Protein AF-A0A969BUN8-F1 (afdb_monomer)

Mean predicted aligned error: 6.33 Å

Solvent-accessible surface area (backbone atoms only — not comparable to full-atom values): 11035 Å² total; per-residue (Å²): 134,83,78,90,71,94,67,92,83,83,79,86,89,65,38,46,78,43,82,46,76,49,74,51,72,72,89,80,82,54,67,52,75,52,72,51,74,50,73,40,72,54,45,62,29,40,41,33,27,48,68,48,71,42,55,51,73,42,71,82,73,88,78,54,69,50,78,49,59,71,58,100,84,54,58,78,84,75,45,42,73,46,66,36,72,44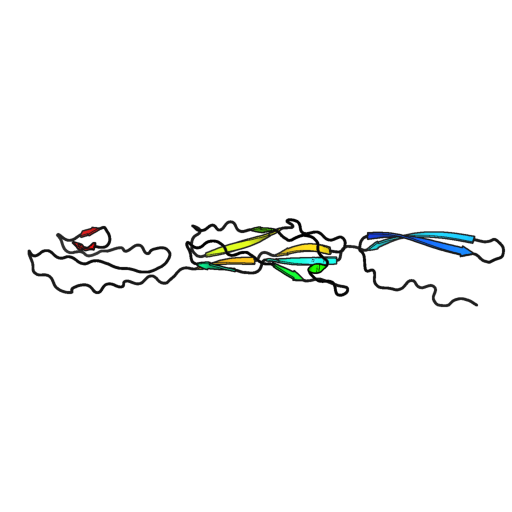,55,89,69,55,42,83,44,67,65,44,81,36,59,25,44,48,45,55,68,59,43,47,54,79,43,47,42,81,44,71,36,68,17,39,35,37,29,39,64,47,79,69,45,80,73,54,82,77,81,91,75,81,60,90,95,55,92,61,77,47,71,59,44,68,46,37,36,70,77,66,84,85,84,87,79,89,68,58,93,90,48,48,78,56,97,53,29,38,63

Foldseek 3Di:
DPPPDPDDDDDDPFFDKDKDKDKDDDPPPDMDIDIDIDGGDAWEKEKEKAEEEDEQQDADDDIDIDIDGDDPPDDPVQKPDDWDWDWPDGSHDDFDKTKTWTDCHVIDDRRYDYDYHIYIYGHDKFDKDWDFDADPDDDPPDDDKDATDMDMPVPDDDDDDDDPPPWDDDPRMID

Secondary structure (DSSP, 8-state):
---S---------S-EEEEEEEEEE-SSS-EEEEEEEEEEPPEEEEEEEPPEEEETTSPPPPP-EEEE---TT--GGGSBS--EEE-S--TTPPSEEEEEEEE-TT-B-SSEEEEEE-EEEEEE-EEEEE---------TTS---EE--EEEESPPPP----PPTT--EETTEE-

pLDDT: mean 94.63, std 8.47, range [38.62, 98.88]

Radius of gyration: 34.91 Å; Cα contacts (8 Å, |Δi|>4): 310; chains: 1; bounding box: 82×24×106 Å

Structure (mmCIF, N/CA/C/O backbone):
data_AF-A0A969BUN8-F1
#
_entry.id   AF-A0A969BUN8-F1
#
loop_
_atom_site.group_PDB
_atom_site.id
_atom_site.type_symbol
_atom_site.label_atom_id
_atom_site.label_alt_id
_atom_site.label_comp_id
_atom_site.label_asym_id
_atom_site.label_entity_id
_atom_site.label_seq_id
_atom_site.pdbx_PDB_ins_code
_atom_site.Cartn_x
_atom_site.Cartn_y
_atom_site.Cartn_z
_atom_site.occupancy
_atom_site.B_iso_or_equiv
_atom_site.auth_seq_id
_atom_site.auth_comp_id
_atom_site.auth_asym_id
_atom_site.auth_atom_id
_atom_site.pdbx_PDB_model_num
ATOM 1 N N . MET A 1 1 ? 43.234 -9.511 -44.559 1.00 38.62 1 MET A N 1
ATOM 2 C CA . MET A 1 1 ? 42.940 -9.842 -43.149 1.00 38.62 1 MET A CA 1
ATOM 3 C C . MET A 1 1 ? 41.433 -9.808 -42.984 1.00 38.62 1 MET A C 1
ATOM 5 O O . MET A 1 1 ? 40.857 -8.735 -43.066 1.00 38.62 1 MET A O 1
ATOM 9 N N . ILE A 1 2 ? 40.796 -10.973 -42.881 1.00 44.00 2 ILE A N 1
ATOM 10 C CA . ILE A 1 2 ? 39.360 -11.079 -42.597 1.00 44.00 2 ILE A CA 1
ATOM 11 C C . ILE A 1 2 ? 39.227 -10.873 -41.087 1.00 44.00 2 ILE A C 1
ATOM 13 O O . ILE A 1 2 ? 39.769 -11.666 -40.319 1.00 44.00 2 ILE A O 1
ATOM 17 N N . SER A 1 3 ? 38.605 -9.771 -40.666 1.00 54.12 3 SER A N 1
ATOM 18 C CA . SER A 1 3 ? 38.244 -9.571 -39.261 1.00 54.12 3 SER A CA 1
ATOM 19 C C . SER A 1 3 ? 37.230 -10.651 -38.892 1.00 54.12 3 SER A C 1
ATOM 21 O O . SER A 1 3 ? 36.172 -10.744 -39.504 1.00 54.12 3 SER A O 1
ATOM 23 N N . ILE A 1 4 ? 37.591 -11.526 -37.961 1.00 57.44 4 ILE A N 1
ATOM 24 C CA . ILE A 1 4 ? 36.841 -12.751 -37.641 1.00 57.44 4 ILE A CA 1
ATOM 25 C C . ILE A 1 4 ? 35.721 -12.540 -36.618 1.00 57.44 4 ILE A C 1
ATOM 27 O O . ILE A 1 4 ? 35.022 -13.492 -36.299 1.00 57.44 4 ILE A O 1
ATOM 31 N N . ASN A 1 5 ? 35.479 -11.309 -36.159 1.00 57.75 5 ASN A N 1
ATOM 32 C CA . ASN A 1 5 ? 34.457 -11.035 -35.146 1.00 57.75 5 ASN A CA 1
ATOM 33 C C . ASN A 1 5 ? 33.508 -9.905 -35.581 1.00 57.75 5 ASN A C 1
ATOM 35 O O . ASN A 1 5 ? 33.385 -8.899 -34.887 1.00 57.75 5 ASN A O 1
ATOM 39 N N . ASN A 1 6 ? 32.820 -10.069 -36.718 1.00 73.19 6 ASN A N 1
ATOM 40 C CA . ASN A 1 6 ? 31.729 -9.185 -37.176 1.00 73.19 6 ASN A CA 1
ATOM 41 C C . ASN A 1 6 ? 30.458 -9.336 -36.306 1.00 73.19 6 ASN A C 1
ATOM 43 O O . ASN A 1 6 ? 29.357 -9.523 -36.818 1.00 73.19 6 ASN A O 1
ATOM 47 N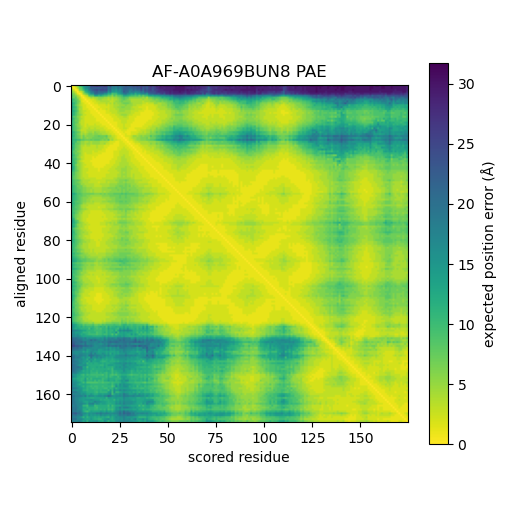 N . MET A 1 7 ? 30.606 -9.304 -34.982 1.00 81.44 7 MET A N 1
ATOM 48 C CA . MET A 1 7 ? 29.520 -9.493 -34.028 1.00 81.44 7 MET A CA 1
ATOM 49 C C . MET A 1 7 ? 29.320 -8.219 -33.207 1.00 81.44 7 MET A C 1
ATOM 51 O O . MET A 1 7 ? 30.267 -7.690 -32.630 1.00 81.44 7 MET A O 1
ATOM 55 N N . ILE A 1 8 ? 28.076 -7.740 -33.141 1.00 82.69 8 ILE A N 1
ATOM 56 C CA . ILE A 1 8 ? 27.668 -6.691 -32.202 1.00 82.69 8 ILE A CA 1
ATOM 57 C C . ILE A 1 8 ? 27.305 -7.377 -30.881 1.00 82.69 8 ILE A C 1
ATOM 59 O O . ILE A 1 8 ? 26.431 -8.241 -30.855 1.00 82.69 8 ILE A O 1
ATOM 63 N N . THR A 1 9 ? 27.962 -7.000 -29.785 1.00 88.62 9 THR A N 1
ATOM 64 C CA . THR A 1 9 ? 27.692 -7.531 -28.438 1.00 88.62 9 THR A CA 1
ATOM 65 C C . THR A 1 9 ? 27.648 -6.416 -27.406 1.00 88.62 9 THR A C 1
ATOM 67 O O . THR A 1 9 ? 28.410 -5.457 -27.505 1.00 88.62 9 THR A O 1
ATOM 70 N N . GLY A 1 10 ? 26.813 -6.572 -26.382 1.00 90.69 10 GLY A N 1
ATOM 71 C CA . GLY A 1 10 ? 26.704 -5.652 -25.253 1.00 90.69 10 GLY A CA 1
ATOM 72 C C . GLY A 1 10 ? 25.363 -5.809 -24.538 1.00 90.69 10 GLY A C 1
ATOM 73 O O . GLY A 1 10 ? 24.505 -6.568 -24.989 1.00 90.69 10 GLY A O 1
ATOM 74 N N . THR A 1 11 ? 25.183 -5.071 -23.444 1.00 93.19 11 THR A N 1
ATOM 75 C CA . THR A 1 11 ? 23.917 -5.006 -22.701 1.00 93.19 11 THR A CA 1
ATOM 76 C C . THR A 1 11 ? 23.295 -3.626 -22.911 1.00 93.19 11 THR A C 1
ATOM 78 O O . THR A 1 11 ? 23.904 -2.634 -22.507 1.00 93.19 11 THR A O 1
ATOM 81 N N . PRO A 1 12 ? 22.116 -3.521 -23.548 1.00 94.31 12 PRO A N 1
ATOM 82 C CA . PRO A 1 12 ? 21.415 -2.249 -23.681 1.00 94.31 12 PRO A CA 1
ATOM 83 C C . PRO A 1 12 ? 21.065 -1.655 -22.311 1.00 94.31 12 PRO A C 1
ATOM 85 O O . PRO A 1 12 ? 20.544 -2.353 -21.443 1.00 94.31 12 PRO A O 1
ATOM 88 N N . THR A 1 13 ? 21.317 -0.359 -22.132 1.00 95.62 13 THR A N 1
ATOM 89 C CA . THR A 1 13 ? 21.037 0.374 -20.881 1.00 95.62 13 THR A CA 1
ATOM 90 C C . THR A 1 13 ? 19.851 1.332 -20.993 1.00 95.62 13 THR A C 1
ATOM 92 O O . THR A 1 13 ? 19.436 1.923 -20.000 1.00 95.62 13 THR A O 1
ATOM 95 N N . VAL A 1 14 ? 19.284 1.491 -22.194 1.00 96.38 14 VAL A N 1
ATOM 96 C CA . VAL A 1 14 ? 18.160 2.394 -22.462 1.00 96.38 14 VAL A CA 1
ATOM 97 C C . VAL A 1 14 ? 17.130 1.689 -23.340 1.00 96.38 14 VAL A C 1
ATOM 99 O O . VAL A 1 14 ? 17.474 1.141 -24.389 1.00 96.38 14 VAL A O 1
ATOM 102 N N . ALA A 1 15 ? 15.866 1.710 -22.918 1.00 98.06 15 ALA A N 1
ATOM 103 C CA . ALA A 1 15 ? 14.749 1.241 -23.729 1.00 98.06 15 ALA A CA 1
ATOM 104 C C . ALA A 1 15 ? 14.420 2.253 -24.836 1.00 98.06 15 ALA A C 1
ATOM 106 O O . ALA A 1 15 ? 14.516 3.465 -24.649 1.00 98.06 15 ALA A O 1
ATOM 107 N N . GLY A 1 16 ? 14.008 1.765 -26.001 1.00 98.12 16 GLY A N 1
ATOM 108 C CA . GLY A 1 16 ? 13.757 2.618 -27.156 1.00 98.12 16 GLY A CA 1
ATOM 109 C C . GLY A 1 16 ? 13.855 1.878 -28.480 1.00 98.12 16 GLY A C 1
ATOM 110 O O . GLY A 1 16 ? 14.018 0.662 -28.527 1.00 98.12 16 GLY A O 1
ATOM 111 N N . SER A 1 17 ? 13.745 2.633 -29.566 1.00 98.12 17 SER A N 1
ATOM 112 C CA . SER A 1 17 ? 13.880 2.134 -30.931 1.00 98.12 17 SER A CA 1
ATOM 113 C C . SER A 1 17 ? 15.107 2.770 -31.571 1.00 98.12 17 SER A C 1
ATOM 115 O O . SER A 1 17 ? 15.218 3.996 -31.602 1.00 98.12 17 SER A O 1
ATOM 117 N N . PHE A 1 18 ? 16.030 1.945 -32.057 1.00 97.31 18 PHE A N 1
ATOM 118 C CA . PHE A 1 18 ? 17.329 2.379 -32.559 1.00 97.31 18 PHE A CA 1
ATOM 119 C C . PHE A 1 18 ? 17.520 1.891 -33.994 1.00 97.31 18 PHE A C 1
ATOM 121 O O . PHE A 1 18 ? 17.506 0.688 -34.249 1.00 97.31 18 PHE A O 1
ATOM 128 N N . LEU A 1 19 ? 17.705 2.815 -34.940 1.00 97.50 19 LEU A N 1
ATOM 129 C CA . LEU A 1 19 ? 18.098 2.471 -36.305 1.00 97.50 19 LEU A CA 1
ATOM 130 C C . LEU A 1 19 ? 19.600 2.175 -36.336 1.00 97.50 19 LEU A C 1
ATOM 132 O O . LEU A 1 19 ? 20.409 3.014 -35.945 1.00 97.50 19 LEU A O 1
ATOM 136 N N . ILE A 1 20 ? 19.962 0.989 -36.810 1.00 96.19 20 ILE A N 1
ATOM 137 C CA . ILE A 1 20 ? 21.341 0.549 -36.988 1.00 96.19 20 ILE A CA 1
ATOM 138 C C . ILE A 1 20 ? 21.614 0.479 -38.484 1.00 96.19 20 ILE A C 1
ATOM 140 O O . ILE A 1 20 ? 20.919 -0.228 -39.209 1.00 96.19 20 ILE A O 1
ATOM 144 N N . THR A 1 21 ? 22.647 1.192 -38.926 1.00 95.06 21 THR A N 1
ATOM 145 C CA . THR A 1 21 ? 23.104 1.205 -40.318 1.00 95.06 21 THR A CA 1
ATOM 146 C C . THR A 1 21 ? 24.470 0.541 -40.404 1.00 95.06 21 THR A C 1
ATOM 148 O O . THR A 1 21 ? 25.376 0.860 -39.635 1.00 95.06 21 THR A O 1
ATOM 151 N N . MET A 1 22 ? 24.621 -0.380 -41.346 1.00 92.69 22 MET A N 1
ATOM 152 C CA . MET A 1 22 ? 25.851 -1.109 -41.625 1.00 92.69 22 MET A CA 1
ATOM 153 C C . MET A 1 22 ? 26.307 -0.748 -43.030 1.00 92.69 22 MET A C 1
ATOM 155 O O . MET A 1 22 ? 25.500 -0.733 -43.952 1.00 92.69 22 MET A O 1
ATOM 159 N N . SER A 1 23 ? 27.597 -0.481 -43.205 1.00 93.00 23 SER A N 1
ATOM 160 C CA . SER A 1 23 ? 28.170 -0.173 -44.514 1.00 93.00 23 SER A CA 1
ATOM 161 C C . SER A 1 23 ? 29.429 -0.990 -44.761 1.00 93.00 23 SER A C 1
ATOM 163 O O . SER A 1 23 ? 30.255 -1.147 -43.859 1.00 93.00 23 SER A O 1
ATOM 165 N N . THR A 1 24 ? 29.614 -1.456 -45.990 1.00 92.25 24 THR A N 1
ATOM 166 C CA . THR A 1 24 ? 30.859 -2.071 -46.459 1.00 92.25 24 THR A CA 1
ATOM 167 C C . THR A 1 24 ? 31.561 -1.145 -47.446 1.00 92.25 24 THR A C 1
ATOM 169 O O . THR A 1 24 ? 30.920 -0.370 -48.150 1.00 92.25 24 THR A O 1
ATOM 172 N N . PHE A 1 25 ? 32.890 -1.205 -47.497 1.00 93.31 25 PHE A N 1
ATOM 173 C CA . PHE A 1 25 ? 33.694 -0.511 -48.499 1.00 93.31 25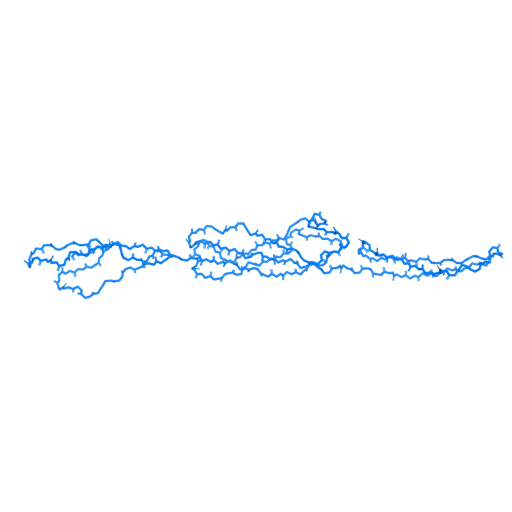 PHE A CA 1
ATOM 174 C C . PHE A 1 25 ? 34.965 -1.315 -48.765 1.00 93.31 25 PHE A C 1
ATOM 176 O O . PHE A 1 25 ? 35.671 -1.680 -47.825 1.00 93.31 25 PHE A O 1
ATOM 183 N N . ASN A 1 26 ? 35.267 -1.602 -50.034 1.00 91.69 26 ASN A N 1
ATOM 184 C CA . ASN A 1 26 ? 36.407 -2.450 -50.403 1.00 91.69 26 ASN A CA 1
ATOM 185 C C . ASN A 1 26 ? 37.666 -1.681 -50.842 1.00 91.69 26 ASN A C 1
ATOM 187 O O . ASN A 1 26 ? 38.608 -2.295 -51.339 1.00 91.69 26 ASN A O 1
ATOM 191 N N . GLY A 1 27 ? 37.698 -0.351 -50.703 1.00 89.25 27 GLY A N 1
ATOM 192 C CA . GLY A 1 27 ? 38.867 0.465 -51.061 1.00 89.25 27 GLY A CA 1
ATOM 193 C C . GLY A 1 27 ? 39.067 0.702 -52.563 1.00 89.25 27 GLY A C 1
ATOM 194 O O . GLY A 1 27 ? 39.838 1.584 -52.926 1.00 89.25 27 GLY A O 1
ATOM 195 N N . ILE A 1 28 ? 38.353 -0.024 -53.433 1.00 91.94 28 ILE A N 1
ATOM 196 C CA . ILE A 1 28 ? 38.391 0.120 -54.902 1.00 91.94 28 ILE A CA 1
ATOM 197 C C . ILE A 1 28 ? 37.062 0.648 -55.469 1.00 91.94 28 ILE A C 1
ATOM 199 O O . ILE A 1 28 ? 36.729 0.413 -56.627 1.00 91.94 28 ILE A O 1
ATOM 203 N N . GLY A 1 29 ? 36.283 1.347 -54.638 1.00 91.25 29 GLY A N 1
ATOM 204 C CA . GLY A 1 29 ? 35.056 2.035 -55.048 1.00 91.25 29 GLY A CA 1
ATOM 205 C C . GLY A 1 29 ? 33.762 1.223 -54.946 1.00 91.25 29 GLY A C 1
ATOM 206 O O . GLY A 1 29 ? 32.714 1.773 -55.261 1.00 91.25 29 GLY A O 1
ATOM 207 N N . ASN A 1 30 ? 33.789 -0.035 -54.482 1.00 94.19 30 ASN A N 1
ATOM 208 C CA . ASN A 1 30 ? 32.547 -0.764 -54.198 1.00 94.19 30 ASN A CA 1
ATOM 209 C C . ASN A 1 30 ? 32.165 -0.559 -52.732 1.00 94.19 30 ASN A C 1
ATOM 211 O O . ASN A 1 30 ? 32.984 -0.790 -51.835 1.00 94.19 30 ASN A O 1
ATOM 215 N N . ALA A 1 31 ? 30.921 -0.147 -52.516 1.00 95.56 31 ALA A N 1
ATOM 216 C CA . ALA A 1 31 ? 30.310 0.015 -51.210 1.00 95.56 31 ALA A CA 1
ATOM 217 C C . ALA A 1 31 ? 28.870 -0.495 -51.249 1.00 95.56 31 ALA A C 1
ATOM 219 O O . ALA A 1 31 ? 28.231 -0.465 -52.299 1.00 95.56 31 ALA A O 1
ATOM 220 N N . ASP A 1 32 ? 28.381 -0.932 -50.099 1.00 96.25 32 ASP A N 1
ATOM 221 C CA . ASP A 1 32 ? 26.989 -1.317 -49.895 1.00 96.25 32 ASP A CA 1
ATOM 222 C C . ASP A 1 32 ? 26.551 -0.877 -48.500 1.00 96.25 32 ASP A C 1
ATOM 224 O O . ASP A 1 32 ? 27.384 -0.831 -47.590 1.00 96.25 32 ASP A O 1
ATOM 228 N N . THR A 1 33 ? 25.272 -0.556 -48.341 1.00 96.62 33 THR A N 1
ATOM 229 C CA . THR A 1 33 ? 24.692 -0.114 -47.073 1.00 96.62 33 THR A CA 1
ATOM 230 C C . THR A 1 33 ? 23.377 -0.832 -46.840 1.00 96.62 33 THR A C 1
ATOM 232 O O . THR A 1 33 ? 22.500 -0.815 -47.698 1.00 96.62 33 THR A O 1
ATOM 235 N N . ASP A 1 34 ? 23.212 -1.366 -45.637 1.00 95.75 34 ASP A N 1
ATOM 236 C CA . ASP A 1 34 ? 21.961 -1.951 -45.169 1.00 95.75 34 ASP A CA 1
ATOM 237 C C . ASP A 1 34 ? 21.613 -1.404 -43.779 1.00 95.75 34 ASP A C 1
ATOM 239 O O . ASP A 1 34 ? 22.466 -0.858 -43.072 1.00 95.75 34 ASP A O 1
ATOM 243 N N . SER A 1 35 ? 20.351 -1.509 -43.372 1.00 96.44 35 SER A N 1
ATOM 244 C CA . SER A 1 35 ? 19.914 -1.030 -42.064 1.00 96.44 35 SER A CA 1
ATOM 245 C C . SER A 1 35 ? 18.768 -1.845 -41.486 1.00 96.44 35 SER A C 1
ATOM 247 O O . SER A 1 35 ? 17.929 -2.375 -42.208 1.00 96.44 35 SER A O 1
ATOM 249 N N . PHE A 1 36 ? 18.699 -1.893 -40.159 1.00 96.25 36 PHE A N 1
ATOM 250 C CA . PHE A 1 36 ? 17.579 -2.480 -39.433 1.00 96.25 36 PHE A CA 1
ATOM 251 C C . PHE A 1 36 ? 17.289 -1.696 -38.153 1.00 96.25 36 PHE A C 1
ATOM 253 O O 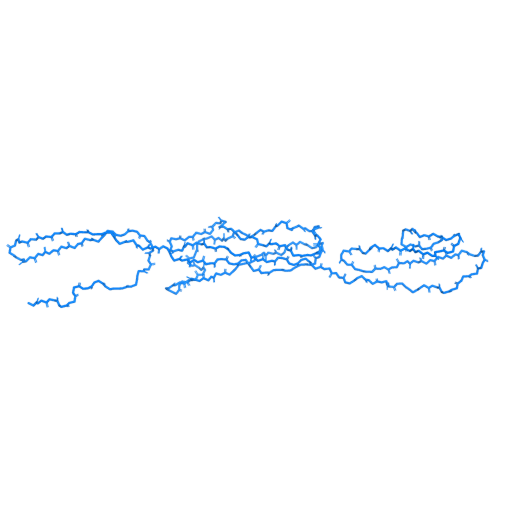. PHE A 1 36 ? 18.126 -0.946 -37.655 1.00 96.25 36 PHE A O 1
ATOM 260 N N . THR A 1 37 ? 16.092 -1.871 -37.597 1.00 97.62 37 THR A N 1
ATOM 261 C CA . THR A 1 37 ? 15.707 -1.259 -36.321 1.00 97.62 37 THR A CA 1
ATOM 262 C C . THR A 1 37 ? 15.784 -2.279 -35.192 1.00 97.62 37 THR A C 1
ATOM 264 O O . THR A 1 37 ? 15.150 -3.330 -35.255 1.00 97.62 37 THR A O 1
ATOM 267 N N . LEU A 1 38 ? 16.524 -1.948 -34.135 1.00 97.00 38 LEU A N 1
ATOM 268 C CA . LEU A 1 38 ? 16.548 -2.686 -32.879 1.00 97.00 38 LEU A CA 1
ATOM 269 C C . LEU A 1 38 ? 15.610 -2.016 -31.872 1.00 97.00 38 LEU A C 1
ATOM 271 O O . LEU A 1 38 ? 15.808 -0.859 -31.502 1.00 97.00 38 LEU A O 1
ATOM 275 N N . VAL A 1 39 ? 14.605 -2.756 -31.407 1.00 98.00 39 VAL A N 1
ATOM 276 C CA . VAL A 1 39 ? 13.685 -2.299 -30.359 1.00 98.00 39 VAL A CA 1
ATOM 277 C C . VAL A 1 39 ? 14.092 -2.913 -29.027 1.00 98.00 39 VAL A C 1
ATOM 279 O O . VAL A 1 39 ? 14.075 -4.131 -28.859 1.00 98.00 39 VAL A O 1
ATOM 282 N N . ILE A 1 40 ? 14.429 -2.055 -28.070 1.00 98.25 40 ILE A N 1
ATOM 283 C CA . ILE A 1 40 ? 14.680 -2.415 -26.679 1.00 98.25 40 ILE A CA 1
ATOM 284 C C . ILE A 1 40 ? 13.411 -2.114 -25.887 1.00 98.25 40 ILE A C 1
ATOM 286 O O . ILE A 1 40 ? 13.046 -0.955 -25.684 1.00 98.25 40 ILE A O 1
ATOM 290 N N . ASN A 1 41 ? 12.716 -3.167 -25.462 1.00 98.12 41 ASN A N 1
ATOM 291 C CA . ASN A 1 41 ? 11.507 -3.035 -24.656 1.00 98.12 41 ASN A CA 1
ATOM 292 C C . ASN A 1 41 ? 11.841 -2.565 -23.238 1.00 98.12 41 ASN A C 1
ATOM 294 O O . ASN A 1 41 ? 12.910 -2.864 -22.706 1.00 98.12 41 ASN A O 1
ATOM 298 N N . LYS A 1 42 ? 10.887 -1.877 -22.606 1.00 98.44 42 LYS A N 1
ATOM 299 C CA . LYS A 1 42 ? 10.981 -1.555 -21.182 1.00 98.44 42 LYS A CA 1
ATOM 300 C C . LYS A 1 42 ? 10.999 -2.832 -20.341 1.00 98.44 42 LYS A C 1
ATOM 302 O O . LYS A 1 42 ? 10.249 -3.767 -20.624 1.00 98.44 42 LYS A O 1
ATOM 307 N N . ALA A 1 43 ? 11.805 -2.842 -19.287 1.00 98.31 43 ALA A N 1
ATOM 308 C CA . ALA A 1 43 ? 11.811 -3.918 -18.307 1.00 98.31 43 ALA A CA 1
ATOM 309 C C . ALA A 1 43 ? 10.571 -3.826 -17.391 1.00 98.31 43 ALA A C 1
ATOM 311 O O . ALA A 1 43 ? 10.137 -2.720 -17.058 1.00 98.31 43 ALA A O 1
ATOM 312 N N . PRO A 1 44 ? 9.967 -4.950 -16.973 1.00 98.31 44 PRO A N 1
ATOM 313 C CA . PRO A 1 44 ? 8.873 -4.919 -16.009 1.00 98.31 44 PRO A CA 1
ATOM 314 C C . PRO A 1 44 ? 9.387 -4.515 -14.621 1.00 98.31 44 PRO A C 1
ATOM 316 O O . PRO A 1 44 ? 10.366 -5.074 -14.135 1.00 98.31 44 PRO A O 1
ATOM 319 N N . LEU A 1 45 ? 8.689 -3.592 -13.958 1.00 98.75 45 LEU A N 1
ATOM 320 C CA . LEU A 1 45 ? 8.946 -3.224 -12.565 1.00 98.75 45 LEU A CA 1
ATOM 321 C C . LEU A 1 45 ? 7.653 -3.311 -11.756 1.00 98.75 45 LEU A C 1
ATOM 323 O O . LEU A 1 45 ? 6.663 -2.653 -12.069 1.00 98.75 45 LEU A O 1
ATOM 327 N N . THR A 1 46 ? 7.654 -4.119 -10.703 1.00 98.81 46 THR A N 1
ATOM 328 C CA . THR A 1 46 ? 6.491 -4.287 -9.827 1.00 98.81 46 THR A CA 1
ATOM 329 C C . THR A 1 46 ? 6.567 -3.313 -8.661 1.00 98.81 46 THR A C 1
ATOM 331 O O . THR A 1 46 ? 7.554 -3.305 -7.930 1.00 98.81 46 THR A O 1
ATOM 334 N N . VAL A 1 47 ? 5.507 -2.532 -8.467 1.00 98.88 47 VAL A N 1
ATOM 335 C CA . VAL A 1 47 ? 5.296 -1.620 -7.341 1.00 98.88 47 VAL A CA 1
ATOM 336 C C . VAL A 1 47 ? 4.278 -2.249 -6.397 1.00 98.88 47 VAL A C 1
ATOM 338 O O . VAL A 1 47 ? 3.120 -2.454 -6.765 1.00 98.88 47 VAL A O 1
ATOM 341 N N . THR A 1 48 ? 4.696 -2.555 -5.174 1.00 98.81 48 THR A N 1
ATOM 342 C CA . THR A 1 48 ? 3.839 -3.186 -4.160 1.00 98.81 48 THR A CA 1
ATOM 343 C C . THR A 1 48 ? 3.553 -2.193 -3.051 1.00 98.81 48 THR A C 1
ATOM 345 O O . THR A 1 48 ? 4.491 -1.674 -2.450 1.00 98.81 48 THR A O 1
ATOM 348 N N . ALA A 1 49 ? 2.281 -1.919 -2.758 1.00 98.81 49 ALA A N 1
ATOM 349 C CA . ALA A 1 49 ? 1.945 -1.134 -1.576 1.00 98.81 49 ALA A CA 1
ATOM 350 C C . ALA A 1 49 ? 2.199 -1.969 -0.313 1.00 98.81 49 ALA A C 1
ATOM 352 O O . ALA A 1 49 ? 1.792 -3.128 -0.220 1.00 98.81 49 ALA A O 1
ATOM 353 N N . SER A 1 50 ? 2.878 -1.381 0.665 1.00 98.62 50 SER A N 1
ATOM 354 C CA . SER A 1 50 ? 3.154 -2.030 1.942 1.00 98.62 50 SER A CA 1
ATOM 355 C C . SER A 1 50 ? 1.870 -2.197 2.749 1.00 98.62 50 SER A C 1
ATOM 357 O O . SER A 1 50 ? 0.979 -1.344 2.724 1.00 98.62 50 SER A O 1
ATOM 359 N N . ASN A 1 51 ? 1.802 -3.273 3.529 1.00 98.75 51 ASN A N 1
ATOM 360 C CA . ASN A 1 51 ? 0.752 -3.419 4.529 1.00 98.75 51 ASN A CA 1
ATOM 361 C C . ASN A 1 51 ? 0.926 -2.382 5.644 1.00 98.75 51 ASN A C 1
ATOM 363 O O . ASN A 1 51 ? 2.046 -2.008 5.997 1.00 98.75 51 ASN A O 1
ATOM 367 N N . ALA A 1 52 ? -0.188 -1.959 6.225 1.00 98.69 52 ALA A N 1
ATOM 368 C CA . ALA A 1 52 ? -0.233 -1.003 7.320 1.00 98.69 52 ALA A CA 1
ATOM 369 C C . ALA A 1 52 ? -1.300 -1.411 8.340 1.00 98.69 52 ALA A C 1
ATOM 371 O O . ALA A 1 52 ? -2.164 -2.242 8.062 1.00 98.69 52 ALA A O 1
ATOM 372 N N . ALA A 1 53 ? -1.266 -0.807 9.523 1.00 98.50 53 ALA A N 1
ATOM 373 C CA . ALA A 1 53 ? -2.302 -0.989 10.527 1.00 98.50 53 ALA A CA 1
ATOM 374 C C . ALA A 1 53 ? -2.561 0.311 11.286 1.00 98.50 53 ALA A C 1
ATOM 376 O O . ALA A 1 53 ? -1.662 1.141 11.423 1.00 98.50 53 ALA A O 1
ATOM 377 N N . ARG A 1 54 ? -3.781 0.461 11.803 1.00 98.38 54 ARG A N 1
ATOM 378 C CA . ARG A 1 54 ? -4.139 1.515 12.756 1.00 98.38 54 ARG A CA 1
ATOM 379 C C . ARG A 1 54 ? -5.270 1.071 13.686 1.00 98.38 54 ARG A C 1
ATOM 381 O O . ARG A 1 54 ? -6.064 0.222 13.286 1.00 98.38 54 ARG A O 1
ATOM 388 N N . PRO A 1 55 ? -5.407 1.672 14.874 1.00 98.06 55 PRO A N 1
ATOM 389 C CA . PRO A 1 55 ? -6.615 1.535 15.680 1.00 98.06 55 PRO A CA 1
ATOM 390 C C . PRO A 1 55 ? -7.847 2.160 15.008 1.00 98.06 55 PRO A C 1
ATOM 392 O O . PRO A 1 55 ? -7.744 3.117 14.234 1.00 98.06 55 PRO A O 1
ATOM 395 N N . PHE A 1 56 ? -9.030 1.640 15.331 1.00 97.94 56 PHE A N 1
ATOM 396 C CA . PHE A 1 56 ? -10.300 2.298 15.026 1.00 97.94 56 PHE A CA 1
ATOM 397 C C . PHE A 1 56 ? -10.343 3.718 15.613 1.00 97.94 56 PHE A C 1
ATOM 399 O O . PHE A 1 56 ? -9.907 3.932 16.743 1.00 97.94 56 PHE A O 1
ATOM 406 N N . GLY A 1 57 ? -10.889 4.673 14.856 1.00 96.56 57 GLY A N 1
ATOM 407 C CA . GLY A 1 57 ? -10.977 6.079 15.261 1.00 96.56 57 GLY A CA 1
ATOM 408 C C . GLY A 1 57 ? -9.710 6.904 15.015 1.00 96.56 57 GLY A C 1
ATOM 409 O O . GLY A 1 57 ? -9.767 8.124 15.126 1.00 96.56 57 GLY A O 1
ATOM 410 N N . GLU A 1 58 ? -8.596 6.278 14.625 1.00 97.81 58 GLU A N 1
ATOM 411 C CA . GLU A 1 58 ? -7.361 6.984 14.262 1.00 97.81 58 GLU A CA 1
ATOM 412 C C . GLU A 1 58 ? -7.282 7.283 12.760 1.00 97.81 58 GLU A C 1
ATOM 414 O O . GLU A 1 58 ? -7.895 6.596 11.934 1.00 97.81 58 GLU A O 1
ATOM 419 N N . ALA A 1 59 ? -6.499 8.298 12.388 1.00 98.12 59 ALA A N 1
ATOM 420 C CA . ALA A 1 59 ? -6.229 8.619 10.988 1.00 98.12 59 ALA A CA 1
ATOM 421 C C . ALA A 1 59 ? -5.421 7.505 10.294 1.00 98.12 59 ALA A C 1
ATOM 423 O O . ALA A 1 59 ? -4.639 6.790 10.924 1.00 98.12 59 ALA A O 1
ATOM 424 N N . ASN A 1 60 ? -5.584 7.368 8.973 1.00 98.19 60 ASN A N 1
ATOM 425 C CA . ASN A 1 60 ? -4.748 6.459 8.186 1.00 98.19 60 ASN A CA 1
ATOM 426 C C . ASN A 1 60 ? -3.268 6.870 8.282 1.00 98.19 60 ASN A C 1
ATOM 428 O O . ASN A 1 60 ? -2.969 8.063 8.180 1.00 98.19 60 ASN A O 1
ATOM 432 N N . PRO A 1 61 ? -2.337 5.909 8.433 1.00 98.25 61 PRO A N 1
ATOM 433 C CA . PRO A 1 61 ? -0.918 6.214 8.355 1.00 98.25 61 PRO A CA 1
ATOM 434 C C . PRO A 1 61 ? -0.540 6.623 6.926 1.00 98.25 61 PRO A C 1
ATOM 436 O O . PRO A 1 61 ? -1.243 6.306 5.963 1.00 98.25 61 PRO A O 1
ATOM 439 N N . THR A 1 62 ? 0.616 7.265 6.771 1.00 98.00 62 THR A N 1
ATOM 440 C CA . THR A 1 62 ? 1.221 7.435 5.447 1.00 98.00 62 THR A CA 1
ATOM 441 C C . THR A 1 62 ? 1.576 6.063 4.882 1.00 98.00 62 THR A C 1
ATOM 443 O O . THR A 1 62 ? 2.393 5.340 5.456 1.00 98.00 62 THR A O 1
ATOM 446 N N . PHE A 1 63 ? 0.967 5.694 3.758 1.00 98.62 63 PHE A N 1
ATOM 447 C CA . PHE A 1 63 ? 1.291 4.445 3.076 1.00 98.62 63 PHE A CA 1
ATOM 448 C C . PHE A 1 63 ? 2.655 4.525 2.389 1.00 98.62 63 PHE A C 1
ATOM 450 O O . PHE A 1 63 ? 3.088 5.589 1.947 1.00 98.62 63 PHE A O 1
ATOM 457 N N . THR A 1 64 ? 3.316 3.377 2.271 1.00 98.44 64 THR A N 1
ATOM 458 C CA . THR A 1 64 ? 4.604 3.231 1.583 1.00 98.44 64 THR A CA 1
ATOM 459 C C . THR A 1 64 ? 4.521 2.132 0.530 1.00 98.44 64 THR A C 1
ATOM 461 O O . THR A 1 64 ? 3.555 1.367 0.494 1.00 98.44 64 THR A O 1
ATOM 464 N N . SER A 1 65 ? 5.525 2.044 -0.339 1.00 98.38 65 SER A N 1
ATOM 465 C CA . SER A 1 65 ? 5.619 1.002 -1.361 1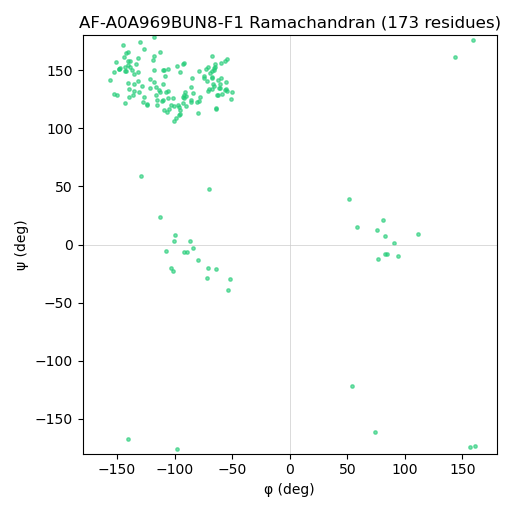.00 98.38 65 SER A CA 1
ATOM 466 C C . SER A 1 65 ? 7.042 0.476 -1.499 1.00 98.38 65 SER A C 1
ATOM 468 O O . SER A 1 65 ? 8.001 1.179 -1.183 1.00 98.38 65 SER A O 1
ATOM 470 N N . SER A 1 66 ? 7.173 -0.733 -2.033 1.00 98.12 66 SER A N 1
ATOM 471 C CA . SER A 1 66 ? 8.440 -1.335 -2.449 1.00 98.12 66 SER A CA 1
ATOM 472 C C . SER A 1 66 ? 8.440 -1.636 -3.949 1.00 98.12 66 SER A C 1
ATOM 474 O O . SER A 1 66 ? 7.385 -1.736 -4.582 1.00 98.12 66 SER A O 1
ATOM 476 N N . TYR A 1 67 ? 9.639 -1.766 -4.513 1.00 98.62 67 TYR A N 1
ATOM 477 C CA . TYR A 1 67 ? 9.864 -2.014 -5.934 1.00 98.62 67 TYR A CA 1
ATOM 478 C C . TYR A 1 67 ? 10.640 -3.315 -6.129 1.00 98.62 67 TYR A C 1
ATOM 480 O O . TYR A 1 67 ? 11.550 -3.616 -5.357 1.00 98.62 67 TYR A O 1
ATOM 488 N N . ALA A 1 68 ? 10.304 -4.067 -7.174 1.00 98.56 68 ALA A N 1
ATOM 489 C CA . ALA A 1 68 ? 11.023 -5.273 -7.573 1.00 98.56 68 ALA A CA 1
ATOM 490 C C . ALA A 1 68 ? 11.124 -5.368 -9.100 1.00 98.56 68 ALA A C 1
ATOM 492 O O . ALA A 1 68 ? 10.145 -5.107 -9.801 1.00 98.56 68 ALA A O 1
ATOM 493 N N . GLY A 1 69 ? 12.291 -5.781 -9.604 1.00 98.25 69 GLY A N 1
ATOM 494 C CA . GLY A 1 69 ? 12.555 -5.933 -11.042 1.00 98.25 69 GLY A CA 1
ATOM 495 C C . GLY A 1 69 ? 13.559 -4.939 -11.633 1.00 98.25 69 GLY A C 1
ATOM 496 O O . GLY A 1 69 ? 13.714 -4.907 -12.850 1.00 98.25 69 GLY A O 1
ATOM 497 N N . PHE A 1 70 ? 14.244 -4.144 -10.803 1.00 98.50 70 PHE A N 1
ATOM 498 C CA . PHE A 1 70 ? 15.362 -3.327 -11.274 1.00 98.50 70 PHE A CA 1
ATOM 499 C C . PHE A 1 70 ? 16.472 -4.201 -11.870 1.00 98.50 70 PHE A C 1
ATOM 501 O O . PHE A 1 70 ? 16.751 -5.304 -11.391 1.00 98.50 70 PHE A O 1
ATOM 508 N N . VAL A 1 71 ? 17.101 -3.691 -12.923 1.00 97.44 71 VAL A N 1
ATOM 509 C CA . VAL A 1 71 ? 18.231 -4.298 -13.633 1.00 97.44 71 VAL A CA 1
ATOM 510 C C . VAL A 1 71 ? 19.345 -3.263 -13.777 1.00 97.44 71 VAL A C 1
ATOM 512 O O . VAL A 1 71 ? 19.172 -2.116 -13.396 1.00 97.44 71 VAL A O 1
ATOM 515 N N . ASN A 1 72 ? 20.510 -3.657 -14.299 1.00 95.00 72 ASN A N 1
ATOM 516 C CA . ASN A 1 72 ? 21.644 -2.752 -14.557 1.00 95.00 72 ASN A CA 1
ATOM 517 C C . ASN A 1 72 ? 22.198 -1.991 -13.334 1.00 95.00 72 ASN A C 1
ATOM 519 O O . ASN A 1 72 ? 23.007 -1.085 -13.499 1.00 95.00 72 ASN A O 1
ATOM 523 N N . GLY A 1 73 ? 21.843 -2.413 -12.117 1.00 95.88 73 GLY A N 1
ATOM 524 C CA . GLY A 1 73 ? 22.233 -1.721 -10.886 1.00 95.88 73 GLY A CA 1
ATOM 525 C C . GLY A 1 73 ? 21.334 -0.537 -10.532 1.00 95.88 73 GLY A C 1
ATOM 526 O O . GLY A 1 73 ? 21.660 0.164 -9.581 1.00 95.88 73 GLY A O 1
ATOM 527 N N . ASP A 1 74 ? 20.231 -0.348 -11.262 1.00 98.06 74 ASP A N 1
ATOM 528 C CA . ASP A 1 74 ? 19.255 0.705 -11.003 1.00 98.06 74 ASP A CA 1
ATOM 529 C C . ASP A 1 74 ? 18.549 0.500 -9.652 1.00 98.06 74 ASP A C 1
ATOM 531 O O . ASP A 1 74 ? 18.392 -0.626 -9.157 1.00 98.06 74 ASP A O 1
ATOM 535 N N . ASP A 1 75 ? 18.047 1.595 -9.095 1.00 97.94 75 ASP A N 1
ATOM 536 C CA . ASP A 1 75 ? 17.190 1.602 -7.920 1.00 97.94 75 ASP A CA 1
ATOM 537 C C . ASP A 1 75 ? 16.054 2.642 -8.020 1.00 97.94 75 ASP A C 1
ATOM 539 O O . ASP A 1 75 ? 15.716 3.165 -9.084 1.00 97.94 75 ASP A O 1
ATOM 543 N N . ALA A 1 76 ? 15.376 2.904 -6.899 1.00 96.75 76 ALA A N 1
ATOM 544 C CA . ALA A 1 76 ? 14.255 3.841 -6.864 1.00 96.75 76 ALA A CA 1
ATOM 545 C C . ALA A 1 76 ? 14.653 5.294 -7.195 1.00 96.75 76 ALA A C 1
ATOM 547 O O . ALA A 1 76 ? 13.780 6.073 -7.576 1.00 96.75 76 ALA A O 1
ATOM 548 N N . GLY A 1 77 ? 15.931 5.657 -7.062 1.00 97.38 77 GLY A N 1
ATOM 549 C CA . GLY A 1 77 ? 16.481 6.957 -7.440 1.00 97.38 77 GLY A CA 1
ATOM 550 C C . GLY A 1 77 ? 16.559 7.177 -8.953 1.00 97.38 77 GLY A C 1
ATOM 551 O O . GLY A 1 77 ? 16.562 8.327 -9.389 1.00 97.38 77 GLY A O 1
ATOM 552 N N . ASP A 1 78 ? 16.535 6.106 -9.751 1.00 97.62 78 ASP A N 1
ATOM 553 C CA . ASP A 1 78 ? 16.494 6.167 -11.221 1.00 97.62 78 ASP A CA 1
ATOM 554 C C . ASP A 1 78 ? 15.070 6.343 -11.777 1.00 97.62 78 ASP A C 1
ATOM 556 O O . ASP A 1 78 ? 14.850 6.465 -12.988 1.00 97.62 78 ASP A O 1
ATOM 560 N N . LEU A 1 79 ? 14.070 6.355 -10.894 1.00 98.19 79 LEU A N 1
ATOM 561 C CA . LEU A 1 79 ? 12.688 6.668 -11.233 1.00 98.19 79 LEU A CA 1
ATOM 562 C C . LEU A 1 79 ? 12.405 8.157 -11.026 1.00 98.19 79 LEU A C 1
ATOM 564 O O . LEU A 1 79 ? 13.033 8.843 -10.226 1.00 98.19 79 LEU A O 1
ATOM 568 N N . SER A 1 80 ? 11.404 8.670 -11.736 1.00 98.38 80 SER A N 1
ATOM 569 C CA . SER A 1 80 ? 10.885 10.023 -11.519 1.00 98.38 80 SER A CA 1
ATOM 570 C C . SER A 1 80 ? 9.489 9.966 -10.909 1.00 98.38 80 SER A C 1
ATOM 572 O O . SER A 1 80 ? 8.653 9.180 -11.351 1.00 98.38 80 SER A O 1
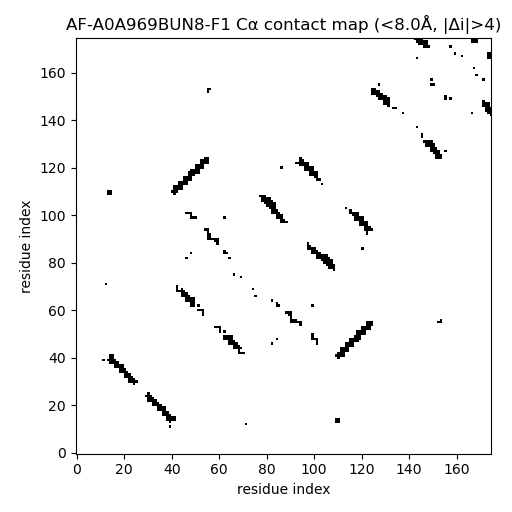ATOM 574 N N . GLY A 1 81 ? 9.213 10.832 -9.932 1.00 97.94 81 GLY A N 1
ATOM 575 C CA . GLY A 1 81 ? 7.918 10.892 -9.248 1.00 97.94 81 GLY A CA 1
ATOM 576 C C . GLY A 1 81 ? 7.689 9.742 -8.264 1.00 97.94 81 GLY A C 1
ATOM 577 O O . GLY A 1 81 ? 8.630 9.097 -7.810 1.00 97.94 81 GLY A O 1
ATOM 578 N N . ALA A 1 82 ? 6.429 9.512 -7.895 1.00 97.12 82 ALA A N 1
ATOM 579 C CA . ALA A 1 82 ? 6.045 8.496 -6.918 1.00 97.12 82 ALA A CA 1
ATOM 580 C C . ALA A 1 82 ? 4.669 7.888 -7.242 1.00 97.12 82 ALA A C 1
ATOM 582 O O . ALA A 1 82 ? 3.818 8.571 -7.829 1.00 97.12 82 ALA A O 1
ATOM 583 N N . PRO A 1 83 ? 4.419 6.624 -6.849 1.00 98.31 83 PRO A N 1
ATOM 584 C CA . PRO A 1 83 ? 3.105 6.018 -6.969 1.00 98.31 83 PRO A CA 1
ATOM 585 C C . PRO A 1 83 ? 2.111 6.728 -6.050 1.00 98.31 83 PRO A C 1
ATOM 587 O O . PRO A 1 83 ? 2.460 7.218 -4.976 1.00 98.31 83 PRO A O 1
ATOM 590 N N . SER A 1 84 ? 0.845 6.745 -6.456 1.00 98.44 84 SER A N 1
ATOM 591 C CA . SER A 1 84 ? -0.246 7.152 -5.572 1.00 98.44 84 SER A CA 1
ATOM 592 C C . SER A 1 84 ? -0.775 5.924 -4.840 1.00 98.44 84 SER A C 1
ATOM 594 O O . SER A 1 84 ? -1.089 4.920 -5.476 1.00 98.44 84 SER A O 1
ATOM 596 N N . LEU A 1 85 ? -0.863 6.000 -3.512 1.00 98.75 85 LEU A N 1
ATOM 597 C CA . LEU A 1 85 ? -1.328 4.922 -2.640 1.00 98.75 85 LEU A CA 1
ATOM 598 C C . LEU A 1 85 ? -2.619 5.365 -1.959 1.00 98.75 85 LEU A C 1
ATOM 600 O O . LEU A 1 85 ? -2.632 6.373 -1.253 1.00 98.75 85 LEU A O 1
ATOM 604 N N . THR A 1 86 ? -3.706 4.628 -2.171 1.00 98.44 86 THR A N 1
ATOM 605 C CA . THR A 1 86 ? -5.036 5.028 -1.689 1.00 98.44 86 THR A CA 1
ATOM 606 C C . THR A 1 86 ? -5.760 3.876 -1.015 1.00 98.44 86 THR A C 1
ATOM 608 O O . THR A 1 86 ? -5.498 2.711 -1.289 1.00 98.44 86 THR A O 1
ATOM 611 N N . THR A 1 87 ? -6.690 4.193 -0.124 1.00 98.75 87 THR A N 1
ATOM 612 C CA . THR A 1 87 ? -7.625 3.223 0.447 1.00 98.75 87 THR A CA 1
ATOM 613 C C . THR A 1 87 ? -8.995 3.875 0.559 1.00 98.75 87 THR A C 1
ATOM 615 O O . THR A 1 87 ? -9.091 5.097 0.662 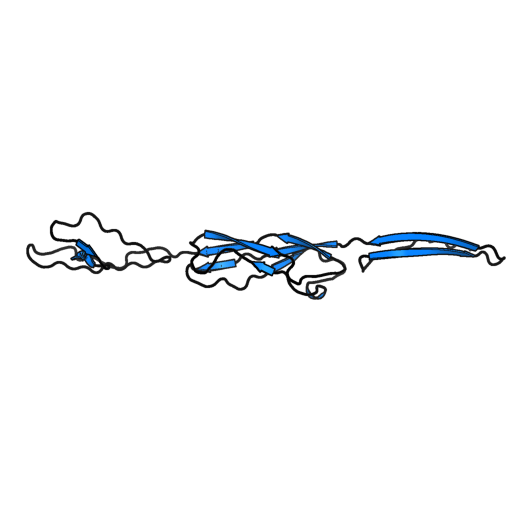1.00 98.75 87 THR A O 1
ATOM 618 N N . THR A 1 88 ? -10.054 3.070 0.544 1.00 98.44 88 THR A N 1
ATOM 619 C CA . THR A 1 88 ? -11.415 3.549 0.823 1.00 98.44 88 THR A CA 1
ATOM 620 C C . THR A 1 88 ? -11.682 3.701 2.317 1.00 98.44 88 THR A C 1
ATOM 622 O O . THR A 1 88 ? -12.695 4.282 2.684 1.00 98.44 88 THR A O 1
ATOM 625 N N . ALA A 1 89 ? -10.814 3.158 3.179 1.00 98.44 89 ALA A N 1
ATOM 626 C CA . ALA A 1 89 ? -10.960 3.295 4.619 1.00 98.44 89 ALA A CA 1
ATOM 627 C C . ALA A 1 89 ? -10.751 4.750 5.055 1.00 98.44 89 ALA A C 1
ATOM 629 O O . ALA A 1 89 ? -9.754 5.377 4.704 1.00 98.44 89 ALA A O 1
ATOM 630 N N . ASP A 1 90 ? -11.641 5.246 5.898 1.00 98.25 90 ASP A N 1
ATOM 631 C CA . ASP A 1 90 ? -11.535 6.515 6.611 1.00 98.25 90 ASP A CA 1
ATOM 632 C C . ASP A 1 90 ? -11.510 6.286 8.130 1.00 98.25 90 ASP A C 1
ATOM 634 O O . ASP A 1 90 ? -11.626 5.158 8.614 1.00 98.25 90 ASP A O 1
ATOM 638 N N . VAL A 1 91 ? -11.381 7.361 8.907 1.00 97.31 91 VAL A N 1
ATOM 639 C CA . VAL A 1 91 ? -11.316 7.313 10.377 1.00 97.31 91 VAL A CA 1
ATOM 640 C C . VAL A 1 91 ? -12.467 6.520 11.031 1.00 97.31 91 VAL A C 1
ATOM 642 O O . VAL A 1 91 ? -12.257 5.888 12.066 1.00 97.31 91 VAL A O 1
ATOM 645 N N . SER A 1 92 ? -13.647 6.491 10.397 1.00 96.69 92 SER A N 1
ATOM 646 C CA . SER A 1 92 ? -14.876 5.848 10.883 1.00 96.69 92 SER A CA 1
ATOM 647 C C . SER A 1 92 ? -15.057 4.399 10.423 1.00 96.69 92 SER A C 1
ATOM 649 O O . SER A 1 92 ? -15.976 3.710 10.867 1.00 96.69 92 SER A O 1
ATOM 651 N N . SER A 1 93 ? -14.181 3.919 9.542 1.00 98.12 93 SER A N 1
ATOM 652 C CA . SER A 1 93 ? -14.242 2.562 9.008 1.00 98.12 93 SER A CA 1
ATOM 653 C C . SER A 1 93 ? -14.076 1.526 10.118 1.00 98.12 93 SER A C 1
ATOM 655 O O . SER A 1 93 ? -13.135 1.599 10.907 1.00 98.12 93 SER A O 1
ATOM 657 N N . ALA A 1 94 ? -14.995 0.561 10.176 1.00 97.62 94 ALA A N 1
ATOM 658 C CA . ALA A 1 94 ? -15.034 -0.468 11.211 1.00 97.62 94 ALA A CA 1
ATOM 659 C C . ALA A 1 94 ? -13.751 -1.329 11.235 1.00 97.62 94 ALA A C 1
ATOM 661 O O . ALA A 1 94 ? -13.086 -1.458 10.202 1.00 97.62 94 ALA A O 1
ATOM 662 N N . PRO A 1 95 ? -13.410 -1.962 12.374 1.00 98.12 95 PRO A N 1
ATOM 663 C CA . PRO A 1 95 ? -12.315 -2.926 12.438 1.00 98.12 95 PRO A CA 1
ATOM 664 C C . PRO A 1 95 ? -12.417 -3.987 11.336 1.00 98.12 95 PRO A C 1
ATOM 666 O O . PRO A 1 95 ? -13.480 -4.569 11.121 1.00 98.12 95 PRO A O 1
ATOM 669 N N . GLY A 1 96 ? -11.319 -4.221 10.620 1.00 98.31 96 GLY A N 1
ATOM 670 C CA . GLY A 1 96 ? -11.321 -5.048 9.417 1.00 98.31 96 GLY A CA 1
ATOM 671 C C . GLY A 1 96 ? -10.111 -4.818 8.516 1.00 98.31 96 GLY A C 1
ATOM 672 O O . GLY A 1 96 ? -9.171 -4.109 8.876 1.00 98.31 96 GLY A O 1
ATOM 673 N N . LEU A 1 97 ? -10.140 -5.441 7.339 1.00 98.69 97 LEU A N 1
ATOM 674 C CA . LEU A 1 97 ? -9.094 -5.340 6.323 1.00 98.69 97 LEU A CA 1
ATOM 675 C C . LEU A 1 97 ? -9.586 -4.500 5.147 1.00 98.69 97 LEU A C 1
ATOM 677 O O . LEU A 1 97 ? -10.659 -4.757 4.604 1.00 98.69 97 LEU A O 1
ATOM 681 N N . TYR A 1 98 ? -8.771 -3.537 4.730 1.00 98.75 98 TYR A N 1
ATOM 682 C CA . TYR A 1 98 ? -9.072 -2.629 3.629 1.00 98.75 98 TYR A CA 1
ATOM 683 C C . TYR A 1 98 ? -7.913 -2.621 2.634 1.00 98.75 98 TYR A C 1
ATOM 685 O O . TYR A 1 98 ? -6.757 -2.556 3.054 1.00 98.75 98 TYR A O 1
ATOM 693 N N . PRO A 1 99 ? -8.168 -2.673 1.319 1.00 98.75 99 PRO A N 1
ATOM 694 C CA . PRO A 1 99 ? -7.093 -2.640 0.341 1.00 98.75 99 PRO A CA 1
ATOM 695 C C . PRO A 1 99 ? -6.392 -1.277 0.351 1.00 98.75 99 PRO A C 1
ATOM 697 O O . PRO A 1 99 ? -7.042 -0.229 0.396 1.00 98.75 99 PRO A O 1
ATOM 700 N N . VAL A 1 100 ? -5.064 -1.306 0.266 1.00 98.88 100 VAL A N 1
ATOM 701 C CA . VAL A 1 100 ? -4.241 -0.157 -0.117 1.00 98.88 100 VAL A CA 1
ATOM 702 C C . VAL A 1 100 ? -3.884 -0.357 -1.582 1.00 98.88 100 VAL A C 1
ATOM 704 O O . VAL A 1 100 ? -3.104 -1.244 -1.923 1.00 98.88 100 VAL A O 1
ATOM 707 N N . VAL A 1 101 ? -4.514 0.427 -2.448 1.00 98.81 101 VAL A N 1
ATOM 708 C CA . VAL A 1 101 ? -4.436 0.313 -3.901 1.00 98.81 101 VAL A CA 1
ATOM 709 C C . VAL A 1 101 ? -3.387 1.295 -4.423 1.00 98.81 101 VAL A C 1
ATOM 711 O O . VAL A 1 101 ? -3.601 2.512 -4.335 1.00 98.81 101 VAL A O 1
ATOM 714 N N . PRO A 1 102 ? -2.250 0.802 -4.946 1.00 98.69 102 PRO A N 1
ATOM 715 C CA . PRO A 1 102 ? -1.301 1.632 -5.650 1.00 98.69 102 PRO A CA 1
ATOM 716 C C . PRO A 1 102 ? -1.762 1.907 -7.082 1.00 98.69 102 PRO A C 1
ATOM 718 O O . PRO A 1 102 ? -2.404 1.089 -7.736 1.00 98.69 102 PRO A O 1
ATOM 721 N N . SER A 1 103 ? -1.379 3.070 -7.586 1.00 98.31 103 SER A N 1
ATOM 722 C CA . SER A 1 103 ? -1.528 3.470 -8.979 1.00 98.31 103 SER A CA 1
ATOM 723 C C . SER A 1 103 ? -0.331 4.319 -9.398 1.00 98.31 103 SER A C 1
ATOM 725 O O . SER A 1 103 ? 0.487 4.714 -8.563 1.00 98.31 103 SER A O 1
ATOM 727 N N . THR A 1 104 ? -0.231 4.6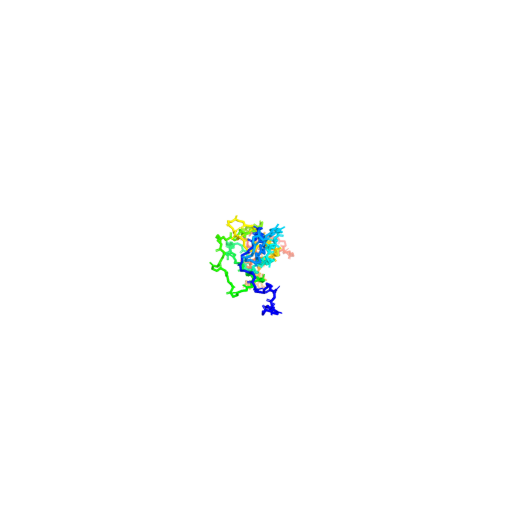26 -10.691 1.00 98.00 104 THR A N 1
ATOM 728 C CA . THR A 1 104 ? 0.912 5.355 -11.250 1.00 98.00 104 THR A CA 1
ATOM 729 C C . THR A 1 104 ? 1.195 6.675 -10.541 1.00 98.00 104 THR A C 1
ATOM 731 O O . THR A 1 104 ? 2.358 6.978 -10.310 1.00 98.00 104 THR A O 1
ATOM 734 N N . GLY A 1 105 ? 0.184 7.452 -10.142 1.00 97.62 105 GLY A N 1
ATOM 735 C CA . GLY A 1 105 ? 0.430 8.778 -9.568 1.00 97.62 105 GLY A CA 1
ATOM 736 C C . GLY A 1 105 ? 1.285 9.637 -10.509 1.00 97.62 105 GLY A C 1
ATOM 737 O O . GLY A 1 105 ? 0.909 9.842 -11.661 1.00 97.62 105 GLY A O 1
ATOM 738 N N . THR A 1 106 ? 2.442 10.102 -10.033 1.00 98.19 106 THR A N 1
ATOM 739 C CA . THR A 1 106 ? 3.440 10.831 -10.844 1.00 98.19 106 THR A CA 1
ATOM 740 C C . THR A 1 106 ? 4.617 9.955 -11.284 1.00 98.19 106 THR A C 1
ATOM 742 O O . THR A 1 106 ? 5.551 10.456 -11.911 1.00 98.19 106 THR A O 1
ATOM 745 N N . LEU A 1 107 ? 4.589 8.661 -10.955 1.00 98.06 107 LEU A N 1
ATOM 746 C CA . LEU A 1 107 ? 5.659 7.716 -11.244 1.00 98.06 107 LEU A CA 1
ATOM 747 C C . LEU A 1 107 ? 5.869 7.558 -12.753 1.00 98.06 107 LEU A C 1
ATOM 749 O O . LEU A 1 107 ? 4.937 7.274 -13.508 1.00 98.06 107 LEU A O 1
ATOM 753 N N . SER A 1 108 ? 7.111 7.698 -13.200 1.00 98.25 108 SER A N 1
ATOM 754 C CA . SER A 1 108 ? 7.484 7.581 -14.607 1.00 98.25 108 SER A CA 1
ATOM 755 C C . SER A 1 108 ? 8.896 7.019 -14.776 1.00 98.25 108 SER A C 1
ATOM 757 O O . SER A 1 108 ? 9.766 7.181 -13.921 1.00 98.25 108 SER A O 1
ATOM 759 N N . SER A 1 109 ? 9.110 6.323 -15.895 1.00 98.31 109 SER A N 1
ATOM 760 C CA . SER A 1 109 ? 10.425 5.848 -16.325 1.00 98.31 109 SER A CA 1
ATOM 761 C C . SER A 1 109 ? 10.457 5.629 -17.837 1.00 98.31 109 SER A C 1
ATOM 763 O O . SER A 1 109 ? 9.492 5.139 -18.439 1.00 98.31 109 SER A O 1
ATOM 765 N N . GLY A 1 110 ? 11.590 5.968 -18.454 1.00 98.12 110 GLY A N 1
ATOM 766 C CA . GLY A 1 110 ? 11.897 5.601 -19.836 1.00 98.12 110 GLY A CA 1
ATOM 767 C C . GLY A 1 110 ? 12.213 4.113 -19.995 1.00 98.12 110 GLY A C 1
ATOM 768 O O . GLY A 1 110 ? 11.880 3.543 -21.028 1.00 98.12 110 GLY A O 1
ATOM 769 N N . ASN A 1 111 ? 12.754 3.473 -18.955 1.00 98.38 111 ASN A N 1
ATOM 770 C CA . ASN A 1 111 ? 13.293 2.113 -19.016 1.00 98.38 111 ASN A CA 1
ATOM 771 C C . ASN A 1 111 ? 12.374 1.050 -18.408 1.00 98.38 111 ASN A C 1
ATOM 773 O O . ASN A 1 111 ? 12.500 -0.119 -18.765 1.00 98.38 111 ASN A O 1
ATOM 777 N N . TYR A 1 112 ? 11.429 1.439 -17.546 1.00 98.62 112 TYR A N 1
ATOM 778 C CA . TYR A 1 112 ? 10.567 0.497 -16.832 1.00 98.62 112 TYR A CA 1
ATOM 779 C C . TYR A 1 112 ? 9.081 0.647 -17.167 1.00 98.62 112 TYR A C 1
ATOM 781 O O . TYR A 1 112 ? 8.554 1.754 -17.312 1.00 98.62 112 TYR A O 1
ATOM 789 N N . ALA A 1 113 ? 8.400 -0.490 -17.287 1.00 98.50 113 ALA A N 1
ATOM 790 C CA . ALA A 1 113 ? 6.951 -0.601 -17.377 1.00 98.50 113 ALA A CA 1
ATOM 791 C C . ALA A 1 113 ? 6.403 -1.078 -16.025 1.00 98.50 113 ALA A C 1
ATOM 793 O O . ALA A 1 113 ? 6.772 -2.153 -15.553 1.00 98.50 113 ALA A O 1
ATOM 794 N N . PHE A 1 114 ? 5.542 -0.274 -15.397 1.00 98.75 114 PHE A N 1
ATOM 795 C CA . PHE A 1 114 ? 5.087 -0.531 -14.031 1.00 98.75 114 PHE A CA 1
ATOM 796 C C . PHE A 1 114 ? 3.888 -1.483 -13.971 1.00 98.75 114 PHE A C 1
ATOM 798 O O . PHE A 1 114 ? 2.909 -1.307 -14.696 1.00 98.75 114 PHE A O 1
ATOM 805 N N . ALA A 1 115 ? 3.946 -2.438 -13.046 1.00 98.50 115 ALA A N 1
ATOM 806 C CA . ALA A 1 115 ? 2.820 -3.251 -12.597 1.00 98.50 115 ALA A CA 1
ATOM 807 C C . ALA A 1 115 ? 2.564 -2.996 -11.105 1.00 98.50 115 ALA A C 1
ATOM 809 O O . ALA A 1 115 ? 3.495 -2.694 -10.363 1.00 98.50 115 ALA A O 1
ATOM 810 N N . PHE A 1 116 ? 1.316 -3.119 -10.659 1.00 98.75 116 PHE A N 1
ATOM 811 C CA . PHE A 1 116 ? 0.889 -2.691 -9.326 1.00 98.75 116 PHE A CA 1
ATOM 812 C C . PHE A 1 116 ? 0.298 -3.850 -8.526 1.00 98.75 116 PHE A C 1
ATOM 814 O O . PHE A 1 116 ? -0.520 -4.609 -9.044 1.00 98.75 116 PHE A O 1
ATOM 821 N N . VAL A 1 117 ? 0.700 -3.968 -7.259 1.00 98.88 117 VAL A N 1
ATOM 822 C CA . VAL A 1 117 ? 0.206 -4.984 -6.322 1.00 98.88 117 VAL A CA 1
ATOM 823 C C . VAL A 1 117 ? -0.305 -4.312 -5.053 1.00 98.88 117 VAL A C 1
ATOM 825 O O . VAL A 1 117 ? 0.404 -3.528 -4.420 1.00 98.88 117 VAL A O 1
ATOM 828 N N . ASN A 1 118 ? -1.544 -4.632 -4.681 1.00 98.81 118 ASN A N 1
ATOM 829 C CA . ASN A 1 118 ? -2.196 -4.057 -3.510 1.00 98.81 118 ASN A CA 1
ATOM 830 C C . ASN A 1 118 ? -1.532 -4.501 -2.202 1.00 98.81 118 ASN A C 1
ATOM 832 O O . ASN A 1 118 ? -1.142 -5.658 -2.046 1.00 98.81 118 ASN A O 1
ATOM 836 N N . GLY A 1 119 ? -1.505 -3.580 -1.246 1.00 98.75 119 GLY A N 1
ATOM 837 C CA . GLY A 1 119 ? -1.276 -3.856 0.166 1.00 98.75 119 GLY A CA 1
ATOM 838 C C . GLY A 1 119 ? -2.599 -3.930 0.923 1.00 98.75 119 GLY A C 1
ATOM 839 O O . GLY A 1 119 ? -3.684 -3.812 0.346 1.00 98.75 119 GLY A O 1
ATOM 840 N N . THR A 1 120 ? -2.518 -4.095 2.238 1.00 98.88 120 THR A N 1
ATOM 841 C CA . THR A 1 120 ? -3.678 -4.133 3.137 1.00 98.88 120 THR A CA 1
ATOM 842 C C . THR A 1 120 ? -3.477 -3.201 4.327 1.00 98.88 120 THR A C 1
ATOM 844 O O . THR A 1 120 ? -2.446 -3.251 4.994 1.00 98.88 120 THR A O 1
ATOM 847 N N . LEU A 1 121 ? -4.483 -2.379 4.616 1.00 98.88 121 LEU A N 1
ATOM 848 C CA . LEU A 1 121 ? -4.640 -1.662 5.872 1.00 98.88 121 LEU A CA 1
ATOM 849 C C . LEU A 1 121 ? -5.502 -2.501 6.820 1.00 98.88 121 LEU A C 1
ATOM 851 O O . LEU A 1 121 ? -6.663 -2.786 6.525 1.00 98.88 121 LEU A O 1
ATOM 855 N N . THR A 1 122 ? -4.955 -2.835 7.983 1.00 98.81 122 THR A N 1
ATOM 856 C CA . THR A 1 122 ? -5.690 -3.474 9.078 1.00 98.81 122 THR A CA 1
ATOM 857 C C . THR A 1 122 ? -6.174 -2.420 10.068 1.00 98.81 122 THR A C 1
ATOM 859 O O . THR A 1 122 ? -5.368 -1.775 10.739 1.00 98.81 122 THR A O 1
ATOM 862 N N . VAL A 1 123 ? -7.488 -2.265 10.202 1.00 98.75 123 VAL A N 1
ATOM 863 C CA . VAL A 1 123 ? -8.094 -1.463 11.270 1.00 98.75 123 VAL A CA 1
ATOM 864 C C . VAL A 1 123 ? -8.339 -2.367 12.475 1.00 98.75 123 VAL A C 1
ATOM 866 O O . VAL A 1 123 ? -9.067 -3.355 12.370 1.00 98.75 123 VAL A O 1
ATOM 869 N N . THR A 1 124 ? -7.715 -2.058 13.610 1.00 98.25 124 THR A N 1
ATOM 870 C CA . THR A 1 124 ? -7.762 -2.881 14.825 1.00 98.25 124 THR A CA 1
ATOM 871 C C . THR A 1 124 ? -8.790 -2.377 15.836 1.00 98.25 124 THR A C 1
ATOM 873 O O . THR A 1 124 ? -9.125 -1.194 15.894 1.00 98.25 124 THR A O 1
ATOM 876 N N . SER A 1 125 ? -9.281 -3.301 16.657 1.00 96.31 125 SER A N 1
ATOM 877 C CA . SER A 1 125 ? -10.131 -3.048 17.822 1.00 96.31 125 SER A CA 1
ATOM 878 C C . SER A 1 125 ? -9.387 -3.391 19.112 1.00 96.31 125 SER A C 1
ATOM 880 O O . SER A 1 125 ? -8.389 -4.114 19.089 1.00 96.31 125 SER A O 1
ATOM 882 N N . THR A 1 126 ? -9.906 -2.941 20.253 1.00 95.69 126 THR A N 1
ATOM 883 C CA . THR A 1 126 ? -9.465 -3.412 21.574 1.00 95.69 126 THR A CA 1
ATOM 884 C C . THR A 1 126 ? -10.545 -4.262 22.238 1.00 95.69 126 THR A C 1
ATOM 886 O O . THR A 1 126 ? -11.737 -4.087 21.986 1.00 95.69 126 THR A O 1
ATOM 889 N N . GLN A 1 127 ? -10.119 -5.215 23.075 1.00 93.75 127 GLN A N 1
ATOM 890 C CA . GLN A 1 127 ? -11.013 -6.076 23.855 1.00 93.75 127 GLN A CA 1
ATOM 891 C C . GLN A 1 127 ? -11.972 -5.223 24.692 1.00 93.75 127 GLN A C 1
ATOM 893 O O . GLN A 1 127 ? -11.547 -4.293 25.379 1.00 93.75 127 GLN A O 1
ATOM 898 N N . THR A 1 128 ? -13.255 -5.584 24.672 1.00 95.81 128 THR A N 1
ATOM 899 C CA . THR A 1 128 ? -14.256 -4.969 25.539 1.00 95.81 128 THR A CA 1
ATOM 900 C C . THR A 1 128 ? -14.271 -5.627 26.919 1.00 95.81 128 THR A C 1
ATOM 902 O O . THR A 1 128 ? -14.384 -6.852 26.996 1.00 95.81 128 THR A O 1
ATOM 905 N N . THR A 1 129 ? -14.231 -4.839 27.995 1.00 95.38 129 THR A N 1
ATOM 906 C CA . THR A 1 129 ? -14.172 -5.344 29.381 1.00 95.38 129 THR A CA 1
ATOM 907 C C . THR A 1 129 ? -15.066 -4.514 30.300 1.00 95.38 129 THR A C 1
ATOM 909 O O . THR A 1 129 ? -14.999 -3.286 30.258 1.00 95.38 129 THR A O 1
ATOM 912 N N . ILE A 1 130 ? -15.865 -5.165 31.156 1.00 95.12 130 ILE A N 1
ATOM 913 C CA . ILE A 1 130 ? -16.568 -4.500 32.266 1.00 95.12 130 ILE A CA 1
ATOM 914 C C . ILE A 1 130 ? -15.567 -4.251 33.397 1.00 95.12 130 ILE A C 1
ATOM 916 O O . ILE A 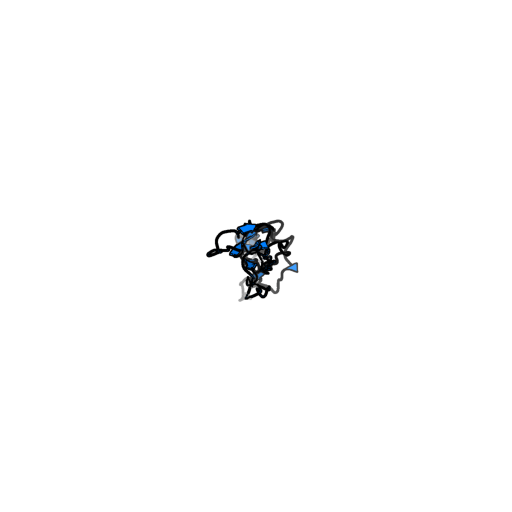1 130 ? -14.872 -5.169 33.824 1.00 95.12 130 ILE A O 1
ATOM 920 N N . LEU A 1 131 ? -15.481 -3.006 33.858 1.00 92.94 131 LEU A N 1
ATOM 921 C CA . LEU A 1 131 ? -14.523 -2.559 34.872 1.00 92.94 131 LEU A CA 1
ATOM 922 C C . LEU A 1 131 ? -15.145 -2.423 36.264 1.00 92.94 131 LEU A C 1
ATOM 924 O O . LEU A 1 131 ? -14.425 -2.414 37.259 1.00 92.94 131 LEU A O 1
ATOM 928 N N . SER A 1 132 ? -16.464 -2.260 36.340 1.00 90.56 132 SER A N 1
ATOM 929 C CA . SER A 1 132 ? -17.154 -1.997 37.596 1.00 90.56 132 SER A CA 1
ATOM 930 C C . SER A 1 132 ? -17.487 -3.285 38.357 1.00 90.56 132 SER A C 1
ATOM 932 O O . SER A 1 132 ? -17.851 -4.307 37.776 1.00 90.56 132 SER A O 1
ATOM 934 N N . SER A 1 133 ? -17.397 -3.214 39.686 1.00 88.25 133 SER A N 1
ATOM 935 C CA . SER A 1 133 ? -17.763 -4.301 40.602 1.00 88.25 133 SER A CA 1
ATOM 936 C C . SER A 1 133 ? -19.079 -3.962 41.295 1.00 88.25 133 SER A C 1
ATOM 938 O O . SER A 1 133 ? -19.141 -2.999 42.060 1.00 88.25 133 SER A O 1
ATOM 940 N N . ALA A 1 134 ? -20.132 -4.732 41.019 1.00 86.88 134 ALA A N 1
ATOM 941 C CA . ALA A 1 134 ? -21.476 -4.436 41.511 1.00 86.88 134 ALA A CA 1
ATOM 942 C C . ALA A 1 134 ? -21.628 -4.690 43.023 1.00 86.88 134 ALA A C 1
ATOM 944 O O . ALA A 1 134 ? -21.152 -5.716 43.521 1.00 86.88 134 ALA A O 1
ATOM 945 N N . PRO A 1 135 ? -22.354 -3.823 43.757 1.00 86.31 135 PRO A N 1
ATOM 946 C CA . PRO A 1 135 ? -22.862 -4.168 45.078 1.00 86.31 135 PRO A CA 1
ATOM 947 C C . PRO A 1 135 ? -23.770 -5.395 44.967 1.00 86.31 135 PRO A C 1
ATOM 949 O O . PRO A 1 135 ? -24.683 -5.422 44.139 1.00 86.31 135 PRO A O 1
ATOM 952 N N . THR A 1 136 ? -23.531 -6.401 45.807 1.00 87.88 136 THR A N 1
ATOM 953 C CA . THR A 1 136 ? -24.248 -7.685 45.752 1.00 87.88 136 THR A CA 1
ATOM 954 C C . THR A 1 136 ? -25.522 -7.714 46.593 1.00 87.88 136 THR A C 1
ATOM 956 O O . THR A 1 136 ? -26.270 -8.688 46.534 1.00 87.88 136 THR A O 1
ATOM 959 N N . THR A 1 137 ? -25.792 -6.666 47.374 1.00 90.19 137 THR A N 1
ATOM 960 C CA . THR A 1 137 ? -26.967 -6.572 48.245 1.00 90.19 137 THR A CA 1
ATOM 961 C C . THR A 1 137 ? -27.607 -5.187 48.182 1.00 90.19 137 THR A C 1
ATOM 963 O O . THR A 1 137 ? -26.942 -4.175 47.961 1.00 90.19 137 THR A O 1
ATOM 966 N N . ALA A 1 138 ? -28.923 -5.157 48.386 1.00 92.81 138 ALA A N 1
ATOM 967 C CA . ALA A 1 138 ? -29.734 -3.957 48.545 1.00 92.81 138 ALA A CA 1
ATOM 968 C C . ALA A 1 138 ? -30.826 -4.240 49.587 1.00 92.81 138 ALA A C 1
ATOM 970 O O . ALA A 1 138 ? -31.292 -5.376 49.701 1.00 92.81 138 ALA A O 1
ATOM 971 N N . THR A 1 139 ? -31.250 -3.225 50.337 1.00 95.44 139 THR A N 1
ATOM 972 C CA . THR A 1 139 ? -32.362 -3.350 51.293 1.00 95.44 139 THR A CA 1
ATOM 973 C C . THR A 1 139 ? -33.674 -2.991 50.600 1.00 95.44 139 THR A C 1
ATOM 975 O O . THR A 1 139 ? -33.761 -1.944 49.962 1.00 95.44 139 THR A O 1
ATOM 978 N N . TYR A 1 140 ? -34.705 -3.832 50.738 1.00 95.56 140 TYR A N 1
ATOM 979 C CA . TYR A 1 140 ? -36.029 -3.568 50.163 1.00 95.56 140 TYR A CA 1
ATOM 980 C C . TYR A 1 140 ? -36.575 -2.199 50.599 1.00 95.56 140 TYR A C 1
ATOM 982 O O . TYR A 1 140 ? -36.562 -1.873 51.785 1.00 95.56 140 TYR A O 1
ATOM 990 N N . GLY A 1 141 ? -37.064 -1.419 49.632 1.00 94.00 141 GLY A N 1
ATOM 991 C CA . GLY A 1 141 ? -37.585 -0.066 49.852 1.00 94.00 141 GLY A CA 1
ATOM 992 C C . GLY A 1 141 ? -36.524 1.042 49.872 1.00 94.00 141 GLY A C 1
ATOM 993 O O . GLY A 1 141 ? -36.897 2.212 49.838 1.00 94.00 141 GLY A O 1
ATOM 994 N N . ASN A 1 142 ? -35.229 0.707 49.868 1.00 94.38 142 ASN A N 1
ATOM 995 C CA . ASN A 1 142 ? -34.148 1.686 49.749 1.00 94.38 142 ASN A CA 1
ATOM 996 C C . ASN A 1 142 ? -33.693 1.816 48.289 1.00 94.38 142 ASN A C 1
ATOM 998 O O . ASN A 1 142 ? -33.717 0.844 47.535 1.00 94.38 142 ASN A O 1
ATOM 1002 N N . ALA A 1 143 ? -33.240 3.012 47.905 1.00 92.69 143 ALA A N 1
ATOM 1003 C CA . ALA A 1 143 ? -32.693 3.251 46.572 1.00 92.69 143 ALA A CA 1
ATOM 1004 C C . ALA A 1 143 ? -31.448 2.381 46.318 1.00 92.69 143 ALA A C 1
ATOM 1006 O O . ALA A 1 143 ? -30.555 2.302 47.166 1.00 92.69 143 ALA A O 1
ATOM 1007 N N . TYR A 1 144 ? -31.381 1.766 45.135 1.00 94.19 144 TYR A N 1
ATOM 1008 C CA . TYR A 1 144 ? -30.196 1.084 44.621 1.00 94.19 144 TYR A CA 1
ATOM 1009 C C . TYR A 1 144 ? -29.600 1.911 43.485 1.00 94.19 144 TYR A C 1
ATOM 1011 O O . TYR A 1 144 ? -30.318 2.559 42.734 1.00 94.19 144 TYR A O 1
ATOM 1019 N N . SER A 1 145 ? -28.277 1.914 43.376 1.00 92.75 145 SER A N 1
ATOM 1020 C CA . SER A 1 145 ? -27.578 2.646 42.328 1.00 92.75 145 SER A CA 1
ATOM 1021 C C . SER A 1 145 ? -26.248 1.969 42.034 1.00 92.75 145 SER A C 1
ATOM 1023 O O . SER A 1 145 ? -25.459 1.755 42.954 1.00 92.75 145 SER A O 1
ATOM 1025 N N . PHE A 1 146 ? -25.968 1.693 40.762 1.00 94.00 146 PHE A N 1
ATOM 1026 C CA . PHE A 1 146 ? -24.680 1.159 40.326 1.00 94.00 146 PHE A CA 1
ATOM 1027 C C . PHE A 1 146 ? -24.263 1.738 38.977 1.00 94.00 146 PHE A C 1
ATOM 1029 O O . PHE A 1 146 ? -24.964 1.565 37.981 1.00 94.00 146 PHE A O 1
ATOM 1036 N N . ASP A 1 147 ? -23.103 2.389 38.948 1.00 94.31 147 ASP A N 1
ATOM 1037 C CA . ASP A 1 147 ? -22.503 2.874 37.710 1.00 94.31 147 ASP A CA 1
ATOM 1038 C C . ASP A 1 147 ? -21.776 1.712 37.009 1.00 94.31 147 ASP A C 1
ATOM 1040 O O . ASP A 1 147 ? -20.892 1.055 37.572 1.00 94.31 147 ASP A O 1
ATOM 1044 N N . VAL A 1 148 ? -22.162 1.437 35.765 1.00 94.50 148 VAL A N 1
ATOM 1045 C CA . VAL A 1 148 ? -21.574 0.402 34.916 1.00 94.50 148 VAL A CA 1
ATOM 1046 C C . VAL A 1 148 ? -20.514 1.037 34.026 1.00 94.50 148 VAL A C 1
ATOM 1048 O O . VAL A 1 148 ? -20.820 1.803 33.116 1.00 94.50 148 VAL A O 1
ATOM 1051 N N . ALA A 1 149 ? -19.253 0.689 34.267 1.00 93.62 149 ALA A N 1
ATOM 1052 C CA . ALA A 1 149 ? -18.137 1.144 33.448 1.00 93.62 149 ALA A CA 1
ATOM 1053 C C . ALA A 1 149 ? -17.639 0.004 32.555 1.00 93.62 149 ALA A C 1
ATOM 1055 O O . ALA A 1 149 ? -17.393 -1.104 33.036 1.00 93.62 149 ALA A O 1
ATOM 1056 N N . ALA A 1 150 ? -17.446 0.286 31.267 1.00 95.62 150 ALA A N 1
ATOM 1057 C CA . ALA A 1 150 ? -16.849 -0.630 30.304 1.00 95.62 150 ALA A CA 1
ATOM 1058 C C . ALA A 1 150 ? -15.765 0.083 29.485 1.00 95.62 150 ALA A C 1
ATOM 1060 O O . ALA A 1 150 ? -15.859 1.280 29.225 1.00 95.62 150 ALA A O 1
ATOM 1061 N N . THR A 1 151 ? -14.742 -0.657 29.068 1.00 95.62 151 THR A N 1
ATOM 1062 C CA . THR A 1 151 ? -13.697 -0.194 28.141 1.00 95.62 151 THR A CA 1
ATOM 1063 C C . THR A 1 151 ? -13.707 -1.031 26.866 1.00 95.62 151 THR A C 1
ATOM 1065 O O . THR A 1 151 ? -14.287 -2.115 26.866 1.00 95.62 151 THR A O 1
ATOM 1068 N N . GLY A 1 152 ? -13.095 -0.529 25.794 1.00 95.44 152 GLY A N 1
ATOM 1069 C CA . GLY A 1 152 ? -13.015 -1.158 24.474 1.00 95.44 152 GLY A CA 1
ATOM 1070 C C . GLY A 1 152 ? -13.086 -0.131 23.339 1.00 95.44 152 GLY A C 1
ATOM 1071 O O . GLY A 1 152 ? -13.526 1.001 23.544 1.00 95.44 152 GLY A O 1
ATOM 1072 N N . SER A 1 153 ? -12.640 -0.523 22.148 1.00 94.94 153 SER A N 1
ATOM 1073 C CA . SER A 1 153 ? -12.691 0.282 20.925 1.00 94.94 153 SER A CA 1
ATOM 1074 C C . SER A 1 153 ? -13.066 -0.610 19.735 1.00 94.94 153 SER A C 1
ATOM 1076 O O . SER A 1 153 ? -12.381 -1.616 19.532 1.00 94.94 153 SER A O 1
ATOM 1078 N N . PRO A 1 154 ? -14.094 -0.279 18.929 1.00 95.25 154 PRO A N 1
ATOM 1079 C CA . PRO A 1 154 ? -15.042 0.825 19.115 1.00 95.25 154 PRO A CA 1
ATOM 1080 C C . PRO A 1 154 ? -15.731 0.792 20.485 1.00 95.25 154 PRO A C 1
ATOM 1082 O O . PRO A 1 154 ? -15.740 -0.247 21.147 1.00 95.25 154 PRO A O 1
ATOM 1085 N N . THR A 1 155 ? -16.269 1.933 20.928 1.00 93.00 155 THR A N 1
ATOM 1086 C CA . THR A 1 155 ? -16.909 2.047 22.246 1.00 93.00 155 THR A CA 1
ATOM 1087 C C . THR A 1 155 ? -17.940 0.929 22.439 1.00 93.00 155 THR A C 1
ATOM 1089 O O . THR A 1 155 ? -18.833 0.780 21.599 1.00 93.00 155 THR A O 1
ATOM 1092 N N . PRO A 1 156 ? -17.836 0.129 23.514 1.00 93.44 156 PRO A N 1
ATOM 1093 C CA . PRO A 1 156 ? -18.732 -0.997 23.723 1.00 93.44 156 PRO A CA 1
ATOM 1094 C C . PRO A 1 156 ? -20.160 -0.533 24.009 1.00 93.44 156 PRO A C 1
ATOM 1096 O O . PRO A 1 156 ? -20.388 0.421 24.751 1.00 93.44 156 PRO A O 1
ATOM 1099 N N . THR A 1 157 ? -21.136 -1.276 23.492 1.00 93.38 157 THR A N 1
ATOM 1100 C CA . THR A 1 157 ? -22.526 -1.187 23.948 1.00 93.38 157 THR A CA 1
ATOM 1101 C C . THR A 1 157 ? -22.720 -2.108 25.148 1.00 93.38 157 THR A C 1
ATOM 1103 O O . THR A 1 157 ? -22.453 -3.306 25.066 1.00 93.38 157 THR A O 1
ATOM 1106 N N . VAL A 1 158 ? -23.203 -1.560 26.263 1.00 94.44 158 VAL A N 1
ATOM 1107 C CA . VAL A 1 158 ? -23.553 -2.339 27.457 1.00 94.44 158 VAL A CA 1
ATOM 1108 C C . VAL A 1 158 ? -25.046 -2.637 27.429 1.00 94.44 158 VAL A C 1
ATOM 1110 O O . VAL A 1 158 ? -25.863 -1.721 27.478 1.00 94.44 158 VAL A O 1
ATOM 1113 N N . ASN A 1 159 ? -25.394 -3.922 27.385 1.00 93.12 159 ASN A N 1
ATOM 1114 C CA . ASN A 1 159 ? -26.772 -4.391 27.488 1.00 93.12 159 ASN A CA 1
ATOM 1115 C C . ASN A 1 159 ? -26.989 -5.004 28.874 1.00 93.12 159 ASN A C 1
ATOM 1117 O O . ASN A 1 159 ? -26.251 -5.904 29.273 1.00 93.12 159 ASN A O 1
ATOM 1121 N N . VAL A 1 160 ? -28.003 -4.526 29.595 1.00 94.06 160 VAL A N 1
ATOM 1122 C CA . VAL A 1 160 ? -28.370 -5.022 30.929 1.00 94.06 160 VAL A CA 1
ATOM 1123 C C . VAL A 1 160 ? -29.736 -5.696 30.850 1.00 94.06 160 VAL A C 1
ATOM 1125 O O . VAL A 1 160 ? -30.677 -5.155 30.276 1.00 94.06 160 VAL A O 1
ATOM 1128 N N . SER A 1 161 ? -29.850 -6.888 31.430 1.00 94.81 161 SER A N 1
ATOM 1129 C CA . SER A 1 161 ? -31.082 -7.682 31.468 1.00 94.81 161 SER A CA 1
ATOM 1130 C C . SER A 1 161 ? -31.241 -8.362 32.827 1.00 94.81 161 SER A C 1
ATOM 1132 O O . SER A 1 161 ? -30.246 -8.592 33.510 1.00 94.81 161 SER A O 1
ATOM 1134 N N . GLY A 1 162 ? -32.471 -8.730 33.201 1.00 95.50 162 GLY A N 1
ATOM 1135 C CA . GLY A 1 162 ? -32.743 -9.434 34.464 1.00 95.50 162 GLY A CA 1
ATOM 1136 C C . GLY A 1 162 ? -32.822 -8.528 35.697 1.00 95.50 162 GLY A C 1
ATOM 1137 O O . GLY A 1 162 ? -32.656 -9.007 36.816 1.00 95.50 162 GLY A O 1
ATOM 1138 N N . LEU A 1 163 ? -33.065 -7.229 35.507 1.00 95.56 163 LEU A N 1
ATOM 1139 C CA . LEU A 1 163 ? -33.276 -6.295 36.612 1.00 95.56 163 LEU A CA 1
ATOM 1140 C C . LEU A 1 163 ? -34.574 -6.630 37.381 1.00 95.56 163 LEU A C 1
ATOM 1142 O O . LEU A 1 163 ? -35.599 -6.898 36.748 1.00 95.56 163 LEU A O 1
ATOM 1146 N N . PRO A 1 164 ? -34.558 -6.609 38.729 1.00 95.00 164 PRO A N 1
ATOM 1147 C CA . PRO A 1 164 ? -35.764 -6.665 39.555 1.00 95.00 164 PRO A CA 1
ATOM 1148 C C . PRO A 1 164 ? -36.765 -5.548 39.233 1.00 95.00 164 PRO A C 1
ATOM 1150 O O . PRO A 1 164 ? -36.394 -4.479 38.747 1.00 95.00 164 PRO A O 1
ATOM 1153 N N . ALA A 1 165 ? -38.039 -5.768 39.575 1.00 95.88 165 ALA A N 1
ATOM 1154 C CA . ALA A 1 165 ? -39.067 -4.738 39.449 1.00 95.88 165 ALA A CA 1
ATOM 1155 C C . ALA A 1 165 ? -38.678 -3.469 40.231 1.00 95.88 165 ALA A C 1
ATOM 1157 O O . ALA A 1 165 ? -38.282 -3.549 41.393 1.00 95.88 165 ALA A O 1
ATOM 1158 N N . GLY A 1 166 ? -38.817 -2.310 39.585 1.00 94.31 166 GLY A N 1
ATOM 1159 C CA . GLY A 1 166 ? -38.440 -1.011 40.144 1.00 94.31 166 GLY A CA 1
ATOM 1160 C C . GLY A 1 166 ? -37.032 -0.534 39.779 1.00 94.31 166 GLY A C 1
ATOM 1161 O O . GLY A 1 166 ? -36.758 0.633 40.024 1.00 94.31 166 GLY A O 1
ATOM 1162 N N . LEU A 1 167 ? -36.189 -1.377 39.164 1.00 96.25 167 LEU A N 1
ATOM 1163 C CA . LEU A 1 167 ? -34.881 -0.979 38.631 1.00 96.25 167 LEU A CA 1
ATOM 1164 C C . LEU A 1 167 ? -34.891 -0.890 37.099 1.00 96.25 167 LEU A C 1
ATOM 1166 O O . LEU A 1 167 ? -35.607 -1.614 36.405 1.00 96.25 167 LEU A O 1
ATOM 1170 N N . SER A 1 168 ? -34.042 -0.020 36.574 1.00 96.00 168 SER A N 1
ATOM 1171 C CA . SER A 1 168 ? -33.851 0.269 35.155 1.00 96.00 168 SER A CA 1
ATOM 1172 C C . SER A 1 168 ? -32.371 0.504 34.853 1.00 96.00 168 SER A C 1
ATOM 1174 O O . SER A 1 168 ? -31.568 0.684 35.766 1.00 96.00 168 SER A O 1
ATOM 1176 N N . TYR A 1 169 ? -31.993 0.462 33.574 1.00 96.56 169 TYR A N 1
ATOM 1177 C CA . TYR A 1 169 ? -30.646 0.808 33.128 1.00 96.56 169 TYR A CA 1
ATOM 1178 C C . TYR A 1 169 ? -30.715 1.914 32.080 1.00 96.56 169 TYR A C 1
ATOM 1180 O O . TYR A 1 169 ? -31.338 1.741 31.031 1.00 96.56 169 TYR A O 1
ATOM 1188 N N . SER A 1 170 ? -30.064 3.035 32.367 1.00 94.56 170 SER A N 1
ATOM 1189 C CA . SER A 1 170 ? -29.967 4.195 31.481 1.00 94.56 170 SER A CA 1
ATOM 1190 C C . SER A 1 170 ? -28.680 4.957 31.768 1.00 94.56 170 SER A C 1
ATOM 1192 O O . SER A 1 170 ? -28.217 4.974 32.905 1.00 94.56 170 SER A O 1
ATOM 1194 N N . ASP A 1 171 ? -28.099 5.586 30.748 1.00 90.56 171 ASP A N 1
ATOM 1195 C CA . ASP A 1 171 ? -26.925 6.463 30.883 1.00 90.56 171 ASP A CA 1
ATOM 1196 C C . ASP A 1 171 ? -25.743 5.834 31.645 1.00 90.56 171 ASP A C 1
ATOM 1198 O O . ASP A 1 171 ? -25.067 6.483 32.441 1.00 90.56 171 ASP A O 1
ATOM 1202 N N . GLY A 1 172 ? -25.493 4.540 31.415 1.00 93.06 172 GLY A N 1
ATOM 1203 C CA . GLY A 1 172 ? -24.399 3.826 32.078 1.00 93.06 172 GLY A CA 1
ATOM 1204 C C . GLY A 1 172 ? -24.681 3.472 33.536 1.00 93.06 172 GLY A C 1
ATOM 1205 O O . GLY A 1 172 ? -23.761 3.081 34.246 1.00 93.06 172 GLY A O 1
ATOM 1206 N N . LYS A 1 173 ? -25.925 3.590 34.005 1.00 94.50 173 LYS A N 1
ATOM 1207 C CA . LYS A 1 173 ? -26.272 3.448 35.415 1.00 94.50 173 LYS A CA 1
ATOM 1208 C C . LYS A 1 173 ? -27.513 2.592 35.624 1.00 94.50 173 LYS A C 1
ATOM 1210 O O . LYS A 1 173 ? -28.495 2.714 34.898 1.00 94.50 173 LYS A O 1
ATOM 1215 N N . ILE A 1 174 ? -27.461 1.724 36.631 1.00 95.56 174 ILE A N 1
ATOM 1216 C CA . ILE A 1 174 ? -28.626 0.998 37.144 1.00 95.56 174 ILE A CA 1
ATOM 1217 C C . ILE A 1 174 ? -29.219 1.799 38.302 1.00 95.56 174 ILE A C 1
ATOM 1219 O O . ILE A 1 174 ? -28.481 2.112 39.239 1.00 95.56 174 ILE A O 1
ATOM 1223 N N . THR A 1 175 ? -30.519 2.093 38.252 1.00 93.94 175 THR A N 1
ATOM 1224 C CA . THR A 1 175 ? -31.291 2.780 39.309 1.00 93.94 175 THR A CA 1
ATOM 1225 C C . THR A 1 175 ? -32.715 2.283 39.393 1.00 93.94 175 THR A C 1
ATOM 1227 O O . THR A 1 175 ? -33.254 1.923 38.318 1.00 93.94 175 THR A O 1
#

Sequence (175 aa):
MISINNMITGTPTVAGSFLITMSTFNGIGNADTDSFTLVINKAPLTVTASNAARPFGEANPTFTSSYAGFVNGDDAGDLSGAPSLTTTADVSSAPGLYPVVPSTGTLSSGNYAFAFVNGTLTVTSTQTTILSSAPTTATYGNAYSFDVAATGSPTPTVNVSGLPAGLSYSDGKIT

Nearest PDB structures (foldseek):
  5jtw-assembly2_E  TM=2.806E-01  e=5.502E+00  Homo sapiens